P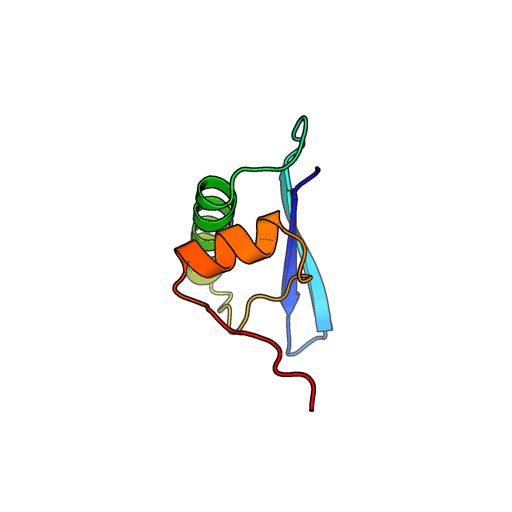rotein AF-A0A9J6FFD7-F1 (afdb_monomer_lite)

Radius of gyration: 13.79 Å; chains: 1; bounding box: 30×31×41 Å

Structure (mmCIF, N/CA/C/O backbone):
data_AF-A0A9J6FFD7-F1
#
_entry.id   AF-A0A9J6FFD7-F1
#
loop_
_atom_site.group_PDB
_atom_site.id
_atom_site.type_symbol
_atom_site.label_atom_id
_atom_site.label_alt_id
_atom_site.label_comp_id
_atom_site.label_asym_id
_atom_site.label_entity_id
_atom_site.label_seq_id
_atom_site.pdbx_PDB_ins_code
_atom_site.Cartn_x
_atom_site.Cartn_y
_atom_site.Cartn_z
_atom_site.occupancy
_atom_site.B_iso_or_equiv
_atom_site.auth_seq_id
_atom_site.auth_comp_id
_atom_site.auth_asym_id
_atom_site.auth_atom_id
_atom_site.pdbx_PDB_model_num
ATOM 1 N N . MET A 1 1 ? -6.467 10.302 9.507 1.00 58.66 1 MET A N 1
ATOM 2 C CA . MET A 1 1 ? -5.266 9.512 9.190 1.00 58.66 1 MET A CA 1
ATOM 3 C C . MET A 1 1 ? -5.088 9.685 7.711 1.00 58.66 1 MET A C 1
ATOM 5 O O . MET A 1 1 ? -5.991 9.336 6.958 1.00 58.66 1 MET A O 1
ATOM 9 N N . ASP A 1 2 ? -3.978 10.275 7.311 1.00 77.56 2 ASP A N 1
ATOM 10 C CA . ASP A 1 2 ? -3.697 10.452 5.897 1.00 77.56 2 ASP A CA 1
ATOM 11 C C . ASP A 1 2 ? -3.091 9.146 5.377 1.00 77.56 2 ASP A C 1
ATOM 13 O O . ASP A 1 2 ? -2.177 8.588 5.987 1.00 77.56 2 ASP A O 1
ATOM 17 N N . LEU A 1 3 ? -3.680 8.590 4.320 1.00 87.19 3 LEU A N 1
ATOM 18 C CA . LEU A 1 3 ? -3.154 7.399 3.661 1.00 87.19 3 LEU A CA 1
ATOM 19 C C . LEU A 1 3 ? -2.153 7.850 2.610 1.00 87.19 3 LEU A C 1
ATOM 21 O O . LEU A 1 3 ? -2.487 8.657 1.744 1.00 87.19 3 LEU A O 1
ATOM 25 N N . PHE A 1 4 ? -0.959 7.280 2.660 1.00 92.38 4 PHE A N 1
ATOM 26 C CA . PHE A 1 4 ? 0.082 7.524 1.681 1.00 92.38 4 PHE A CA 1
ATOM 27 C C . PHE A 1 4 ? 0.635 6.190 1.192 1.00 92.38 4 PHE A C 1
ATOM 29 O O . PHE A 1 4 ? 0.987 5.333 2.001 1.00 92.38 4 PHE A O 1
ATOM 36 N N . LEU A 1 5 ? 0.682 6.007 -0.125 1.00 94.31 5 LEU A N 1
ATOM 37 C CA . LEU A 1 5 ? 1.244 4.818 -0.757 1.00 94.31 5 LEU A CA 1
ATOM 38 C C . LEU A 1 5 ? 2.515 5.217 -1.505 1.00 94.31 5 LEU A C 1
ATOM 40 O O . LEU A 1 5 ? 2.495 6.138 -2.328 1.00 94.31 5 LEU A O 1
ATOM 44 N N . LEU A 1 6 ? 3.607 4.505 -1.227 1.00 95.94 6 LEU A N 1
ATOM 45 C CA . LEU A 1 6 ? 4.854 4.609 -1.976 1.00 95.94 6 LEU A CA 1
ATOM 46 C C . LEU A 1 6 ? 5.090 3.324 -2.756 1.00 95.94 6 LEU A C 1
ATOM 48 O O . LEU A 1 6 ? 4.956 2.229 -2.214 1.00 95.94 6 LEU A O 1
ATOM 52 N N . PHE A 1 7 ? 5.525 3.474 -4.000 1.00 95.62 7 PHE A N 1
ATOM 53 C CA . PHE A 1 7 ? 6.153 2.393 -4.739 1.00 95.62 7 PHE A CA 1
ATOM 54 C C . PHE A 1 7 ? 7.665 2.468 -4.525 1.00 95.62 7 PHE A C 1
ATOM 56 O O . PHE A 1 7 ? 8.271 3.516 -4.761 1.00 95.62 7 PHE A O 1
ATOM 63 N N . VAL A 1 8 ? 8.268 1.372 -4.066 1.00 96.12 8 VAL A N 1
ATOM 64 C CA . VAL A 1 8 ? 9.715 1.255 -3.861 1.00 96.12 8 VAL A CA 1
ATOM 65 C C . VAL A 1 8 ? 10.268 0.253 -4.862 1.00 96.12 8 VAL A C 1
ATOM 67 O O . VAL A 1 8 ? 9.885 -0.914 -4.859 1.00 96.12 8 VAL A O 1
ATOM 70 N N . ARG A 1 9 ? 11.195 0.697 -5.711 1.00 93.94 9 ARG A N 1
ATOM 71 C CA . ARG A 1 9 ? 11.886 -0.176 -6.663 1.00 93.94 9 ARG A CA 1
ATOM 72 C C . ARG A 1 9 ? 13.003 -0.932 -5.960 1.00 93.94 9 ARG A C 1
ATOM 74 O O . ARG A 1 9 ? 13.966 -0.309 -5.523 1.00 93.94 9 ARG A O 1
ATOM 81 N N . LEU A 1 10 ? 12.931 -2.262 -5.932 1.00 90.94 10 LEU A N 1
ATOM 82 C CA . LEU A 1 10 ? 13.947 -3.109 -5.292 1.00 90.94 10 LEU A CA 1
ATOM 83 C C . LEU A 1 10 ? 15.326 -2.992 -5.959 1.00 90.94 10 LEU A C 1
ATOM 85 O O . LEU A 1 10 ? 16.329 -2.849 -5.272 1.00 90.94 10 LEU A O 1
ATOM 89 N N . ALA A 1 11 ? 15.375 -2.971 -7.296 1.00 90.19 11 ALA A N 1
ATOM 90 C CA . ALA A 1 11 ? 16.634 -2.950 -8.049 1.00 90.19 11 ALA A CA 1
ATOM 91 C C . ALA A 1 11 ? 17.457 -1.662 -7.865 1.00 90.19 11 ALA A C 1
ATOM 93 O O . ALA A 1 11 ? 18.669 -1.671 -8.056 1.00 90.19 11 ALA A O 1
ATOM 94 N N . THR A 1 12 ? 16.804 -0.546 -7.534 1.00 89.12 12 THR A N 1
ATOM 95 C CA . THR A 1 12 ? 17.458 0.772 -7.434 1.00 89.12 12 THR A CA 1
ATOM 96 C C . THR A 1 12 ? 17.287 1.433 -6.073 1.00 89.12 12 TH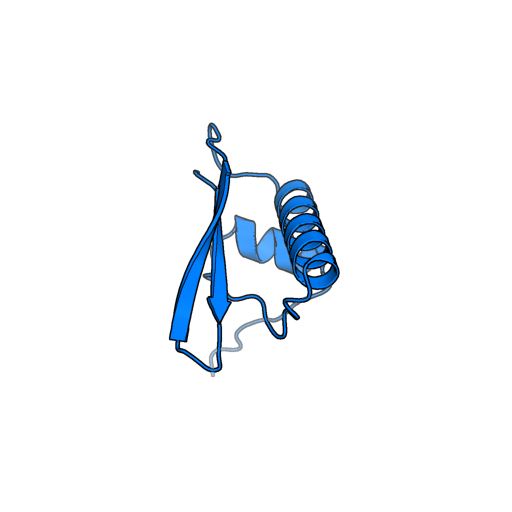R A C 1
ATOM 98 O O . THR A 1 12 ? 17.869 2.488 -5.845 1.00 89.12 12 THR A O 1
ATOM 101 N N . ILE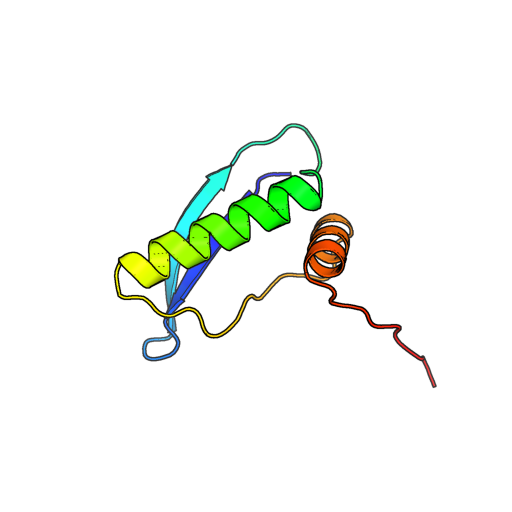 A 1 13 ? 16.492 0.840 -5.176 1.00 88.56 13 ILE A N 1
ATOM 102 C CA . ILE A 1 13 ? 16.150 1.375 -3.848 1.00 88.56 13 ILE A CA 1
ATOM 103 C C . ILE A 1 13 ? 15.646 2.827 -3.957 1.00 88.56 13 ILE A C 1
ATOM 105 O O . ILE A 1 13 ? 15.955 3.702 -3.152 1.00 88.56 13 ILE A O 1
ATOM 109 N N . THR A 1 14 ? 14.862 3.102 -5.002 1.00 91.56 14 THR A N 1
ATOM 110 C CA . THR A 1 14 ? 14.227 4.409 -5.213 1.00 91.56 14 THR A CA 1
ATOM 111 C C . THR A 1 14 ? 12.753 4.323 -4.865 1.00 91.56 14 THR A C 1
ATOM 113 O O . THR A 1 14 ? 12.106 3.318 -5.156 1.00 91.56 14 THR A O 1
ATOM 116 N N . SER A 1 15 ? 12.220 5.375 -4.244 1.00 93.25 15 SER A N 1
ATOM 117 C CA . SER A 1 15 ? 10.802 5.464 -3.907 1.00 93.25 15 SER A CA 1
ATOM 118 C C . SER A 1 15 ? 10.121 6.568 -4.705 1.00 93.25 15 SER A C 1
ATOM 120 O O . SER A 1 15 ? 10.718 7.609 -4.985 1.00 93.25 15 SER A O 1
ATOM 122 N N . GLN A 1 16 ? 8.869 6.331 -5.076 1.00 93.81 16 GLN A N 1
ATOM 123 C CA . GLN A 1 16 ? 8.002 7.332 -5.679 1.00 93.81 16 GLN A CA 1
ATOM 124 C C . GLN A 1 16 ? 6.630 7.289 -4.999 1.00 93.81 16 GLN A C 1
ATOM 126 O O . GLN A 1 16 ? 6.080 6.203 -4.789 1.00 93.81 16 GLN A O 1
ATOM 131 N N . PRO A 1 17 ? 6.060 8.444 -4.634 1.00 95.06 17 PRO A N 1
ATOM 132 C CA . PRO A 1 17 ? 4.697 8.488 -4.139 1.00 95.06 17 PRO A CA 1
ATOM 133 C C . PRO A 1 17 ? 3.725 8.181 -5.278 1.00 95.06 17 PRO A C 1
ATOM 135 O O . PRO A 1 17 ? 3.872 8.709 -6.380 1.00 95.06 17 PRO A O 1
ATOM 138 N N . ILE A 1 18 ? 2.739 7.325 -5.016 1.00 95.75 18 ILE A N 1
ATOM 139 C CA . ILE A 1 18 ? 1.748 6.908 -6.025 1.00 95.75 18 ILE A CA 1
ATOM 140 C C . ILE A 1 18 ? 0.316 7.272 -5.637 1.00 95.75 18 ILE A C 1
ATOM 142 O O . ILE A 1 18 ? -0.547 7.362 -6.505 1.00 95.75 18 ILE A O 1
ATOM 146 N N . ALA A 1 19 ? 0.049 7.504 -4.348 1.00 93.69 19 ALA A N 1
ATOM 147 C CA . ALA A 1 19 ? -1.251 7.972 -3.891 1.00 93.69 19 ALA A CA 1
ATOM 148 C C . ALA A 1 19 ? -1.161 8.681 -2.535 1.00 93.69 19 ALA A C 1
ATOM 150 O O . ALA A 1 19 ? -0.408 8.263 -1.654 1.00 93.69 19 ALA A O 1
ATOM 151 N N . ALA A 1 20 ? -1.985 9.714 -2.361 1.00 92.69 20 ALA A N 1
ATOM 152 C CA . ALA A 1 20 ? -2.180 10.419 -1.102 1.00 92.69 20 ALA A CA 1
ATOM 153 C C . ALA A 1 20 ? -3.674 10.708 -0.911 1.00 92.69 20 ALA A C 1
ATOM 155 O O . ALA A 1 20 ? -4.308 11.300 -1.785 1.00 92.69 20 ALA A O 1
ATOM 156 N N . PHE A 1 21 ? -4.235 10.303 0.226 1.00 89.12 21 PHE A N 1
ATOM 157 C CA . PHE A 1 21 ? -5.633 10.551 0.569 1.00 89.12 21 PHE A CA 1
ATOM 158 C C . PHE A 1 21 ? -5.723 11.195 1.944 1.00 89.12 21 PHE A C 1
ATOM 160 O O . PHE A 1 21 ? -5.340 10.592 2.949 1.00 89.12 21 PHE A O 1
ATOM 167 N N . ALA A 1 22 ? -6.284 12.400 1.987 1.00 88.75 22 ALA A N 1
ATOM 168 C CA . ALA A 1 22 ? -6.632 13.054 3.235 1.00 88.75 22 ALA A CA 1
ATOM 169 C C . ALA A 1 22 ? -7.941 12.463 3.772 1.00 88.75 22 ALA A C 1
ATOM 171 O O . ALA A 1 22 ? -8.934 12.379 3.043 1.00 88.75 22 ALA A O 1
ATOM 172 N N . SER A 1 23 ? -7.965 12.054 5.042 1.00 81.31 23 SER A N 1
ATOM 173 C CA . SER A 1 23 ? -9.195 11.545 5.657 1.00 81.31 23 SER A CA 1
ATOM 174 C C . SER A 1 23 ? -9.366 11.987 7.110 1.00 81.31 23 SER A C 1
ATOM 176 O O . SER A 1 23 ? -8.424 12.024 7.914 1.00 81.31 23 SER A O 1
ATOM 178 N N . LYS A 1 24 ? -10.615 12.307 7.470 1.00 82.19 24 LYS A N 1
ATOM 179 C CA . LYS A 1 24 ? -10.987 12.654 8.843 1.00 82.19 24 LYS A CA 1
ATOM 180 C C . LYS A 1 24 ? -11.158 11.373 9.664 1.00 82.19 24 LYS A C 1
ATOM 182 O O . LYS A 1 24 ? -12.229 10.777 9.684 1.00 82.19 24 LYS A O 1
ATOM 187 N N . GLY A 1 25 ? -10.092 10.977 10.356 1.00 80.69 25 GLY A N 1
ATOM 188 C CA . GLY A 1 25 ? -10.033 9.746 11.158 1.00 80.69 25 GLY A CA 1
ATOM 189 C C . GLY A 1 25 ? -9.366 8.573 10.426 1.00 80.69 25 GLY A C 1
ATOM 190 O O . GLY A 1 25 ? -8.766 8.784 9.377 1.00 80.69 25 GLY A O 1
ATOM 191 N N . PRO A 1 26 ? -9.351 7.360 10.999 1.00 77.44 26 PRO A N 1
ATOM 192 C CA . PRO A 1 26 ? -8.792 6.178 10.343 1.00 77.44 26 PRO A CA 1
ATOM 193 C C . PRO A 1 26 ? -9.677 5.688 9.188 1.00 77.44 26 PRO A C 1
ATOM 195 O O . PRO A 1 26 ? -10.889 5.545 9.351 1.00 77.44 26 PRO A O 1
ATOM 198 N N . THR A 1 27 ? -9.072 5.384 8.039 1.00 84.06 27 THR A N 1
ATOM 199 C CA . THR A 1 27 ? -9.754 4.716 6.919 1.00 84.06 27 THR A CA 1
ATOM 200 C C . THR A 1 27 ? -10.263 3.340 7.355 1.00 84.06 27 THR A C 1
ATOM 202 O O . THR A 1 27 ? -9.601 2.646 8.122 1.00 84.06 27 THR A O 1
ATOM 205 N N . LYS A 1 28 ? -11.436 2.911 6.875 1.00 88.50 28 LYS A N 1
ATOM 206 C CA . LYS A 1 28 ? -11.933 1.547 7.131 1.00 88.50 28 LYS A CA 1
ATOM 207 C C . LYS A 1 28 ? -11.009 0.519 6.468 1.00 88.50 28 LYS A C 1
ATOM 209 O O . LYS A 1 28 ? -10.556 0.747 5.348 1.00 88.50 28 LYS A O 1
ATOM 214 N N . GLY A 1 29 ? -10.772 -0.620 7.125 1.00 89.50 29 GLY A N 1
ATOM 215 C CA . GLY A 1 29 ? -9.881 -1.672 6.610 1.00 89.50 29 GLY A CA 1
ATOM 216 C C . GLY A 1 29 ? -10.262 -2.172 5.213 1.00 89.50 29 GLY A C 1
ATOM 217 O O . GLY A 1 29 ? -9.392 -2.289 4.358 1.00 89.50 29 GLY A O 1
ATOM 218 N N . THR A 1 30 ? -11.561 -2.346 4.947 1.00 94.75 30 THR A N 1
ATOM 219 C CA . THR A 1 30 ? -12.103 -2.709 3.624 1.00 94.75 30 THR A CA 1
ATOM 220 C C . THR A 1 30 ? -11.756 -1.688 2.541 1.00 94.75 30 THR A C 1
ATOM 222 O O . THR A 1 30 ? -11.291 -2.050 1.464 1.00 94.75 30 THR A O 1
ATOM 225 N N . THR A 1 31 ? -11.933 -0.396 2.826 1.00 93.88 31 THR A N 1
ATOM 226 C CA . THR A 1 31 ? -11.576 0.684 1.898 1.00 93.88 31 THR A CA 1
ATOM 227 C C . THR A 1 31 ? -10.071 0.726 1.653 1.00 93.88 31 THR A C 1
ATOM 229 O O . THR A 1 31 ? -9.646 0.870 0.511 1.00 93.88 31 THR A O 1
ATOM 232 N N . LEU A 1 32 ? -9.255 0.563 2.699 1.00 94.00 32 LEU A N 1
ATOM 233 C CA . LEU A 1 32 ? -7.802 0.500 2.550 1.00 94.00 32 LEU A CA 1
ATOM 234 C C . LEU A 1 32 ? -7.380 -0.689 1.667 1.00 94.00 32 LEU A C 1
ATOM 236 O O . LEU A 1 32 ? -6.586 -0.498 0.751 1.00 94.00 32 LEU A O 1
ATOM 240 N N . ALA A 1 33 ? -7.958 -1.874 1.879 1.00 96.12 33 ALA A N 1
ATOM 241 C CA . ALA A 1 33 ? -7.688 -3.061 1.067 1.00 96.12 33 ALA A CA 1
ATOM 242 C C . ALA A 1 33 ? -8.007 -2.835 -0.422 1.00 96.12 33 ALA A C 1
ATOM 244 O O . ALA A 1 33 ? -7.191 -3.147 -1.289 1.00 96.12 33 ALA A O 1
ATOM 245 N N . GLN A 1 34 ? -9.155 -2.219 -0.724 1.00 96.50 34 GLN A N 1
ATOM 246 C CA . GLN A 1 34 ? -9.544 -1.866 -2.094 1.00 96.50 34 GLN A CA 1
ATOM 247 C C . GLN A 1 34 ? -8.591 -0.851 -2.737 1.00 96.50 34 GLN A C 1
ATOM 249 O O . GLN A 1 34 ? -8.239 -0.995 -3.907 1.00 96.50 34 GLN A O 1
ATOM 254 N N . LEU A 1 35 ? 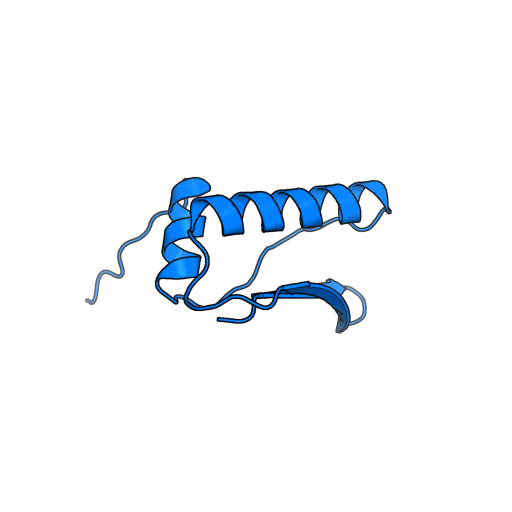-8.166 0.171 -1.987 1.00 95.81 35 LEU A N 1
ATOM 255 C CA . LEU A 1 35 ? -7.223 1.180 -2.478 1.00 95.81 35 LEU A CA 1
ATOM 256 C C . LEU A 1 35 ? -5.851 0.571 -2.778 1.00 95.81 35 LEU A C 1
ATOM 258 O O . LEU A 1 35 ? -5.269 0.879 -3.815 1.00 95.81 35 LEU A O 1
ATOM 262 N N . VAL A 1 36 ? -5.363 -0.315 -1.907 1.00 96.25 36 VAL A N 1
ATOM 263 C CA . VAL A 1 36 ? -4.098 -1.032 -2.105 1.00 96.25 36 VAL A CA 1
ATOM 264 C C . VAL A 1 36 ? -4.167 -1.942 -3.330 1.00 96.25 36 VAL A C 1
ATOM 266 O O . VAL A 1 36 ? -3.297 -1.842 -4.190 1.00 96.25 36 VAL A O 1
ATOM 269 N N . LEU A 1 37 ? -5.218 -2.758 -3.473 1.00 97.38 37 LEU A N 1
ATOM 270 C CA . LEU A 1 37 ? -5.400 -3.606 -4.660 1.00 97.38 37 LEU A CA 1
ATOM 271 C C . LEU A 1 37 ? -5.456 -2.784 -5.948 1.00 97.38 37 LEU A C 1
ATOM 273 O O . LEU A 1 37 ? -4.813 -3.129 -6.934 1.00 97.38 37 LEU A O 1
ATOM 277 N N . LYS A 1 38 ? -6.180 -1.660 -5.934 1.00 97.44 38 LYS A N 1
ATOM 278 C CA . LYS A 1 38 ? -6.258 -0.776 -7.098 1.00 97.44 38 LYS A CA 1
ATOM 279 C C . LYS A 1 38 ? -4.906 -0.152 -7.444 1.00 97.44 38 LYS A C 1
ATOM 281 O O . LYS A 1 38 ? -4.591 -0.029 -8.622 1.00 97.44 38 LYS A O 1
ATOM 286 N N . ALA A 1 39 ? -4.110 0.226 -6.444 1.00 97.12 39 ALA A N 1
ATOM 287 C CA . ALA A 1 39 ? -2.759 0.729 -6.670 1.00 97.12 39 ALA A CA 1
ATOM 288 C C . ALA A 1 39 ? -1.846 -0.346 -7.280 1.00 97.12 39 ALA A C 1
ATOM 290 O O . ALA A 1 39 ? -1.108 -0.039 -8.211 1.00 97.12 39 ALA A O 1
ATOM 291 N N . ILE A 1 40 ? -1.933 -1.594 -6.803 1.00 97.62 40 ILE A N 1
ATOM 292 C CA . ILE A 1 40 ? -1.178 -2.730 -7.353 1.00 97.62 40 ILE A CA 1
ATOM 293 C C . ILE A 1 40 ? -1.557 -2.965 -8.817 1.00 97.62 40 ILE A C 1
ATOM 295 O O . ILE A 1 40 ? -0.671 -2.965 -9.663 1.00 97.62 40 ILE A O 1
ATOM 299 N N . PHE A 1 41 ? -2.851 -3.058 -9.142 1.00 98.06 41 PHE A N 1
ATOM 300 C CA . PHE A 1 41 ? -3.285 -3.255 -10.531 1.00 98.06 41 PHE A CA 1
ATOM 301 C C . PHE A 1 41 ? -2.793 -2.147 -11.467 1.00 98.06 41 PHE A C 1
ATOM 303 O O . PHE A 1 41 ? -2.274 -2.441 -12.537 1.00 98.06 41 PHE A O 1
ATOM 310 N N . LEU A 1 42 ? -2.892 -0.880 -11.051 1.00 98.00 42 LEU A N 1
ATOM 311 C CA . LEU A 1 42 ? -2.406 0.244 -11.859 1.00 98.00 42 LEU A CA 1
ATOM 312 C C . LEU A 1 42 ? -0.881 0.218 -12.058 1.00 98.00 42 LEU A C 1
ATOM 314 O O . LEU A 1 42 ? -0.399 0.623 -13.114 1.00 98.00 42 LEU A O 1
ATOM 318 N N . LEU A 1 43 ? -0.117 -0.233 -11.058 1.00 97.31 43 LEU A N 1
ATOM 319 C CA . LEU A 1 43 ? 1.332 -0.407 -11.186 1.00 97.31 43 LEU A CA 1
ATOM 320 C C . LEU A 1 43 ? 1.675 -1.538 -12.159 1.00 97.31 43 LEU A C 1
ATOM 322 O O . LEU A 1 43 ? 2.509 -1.343 -13.044 1.00 97.31 43 LEU A O 1
ATOM 326 N N . GLU A 1 44 ? 1.008 -2.684 -12.034 1.00 97.56 44 GLU A N 1
ATOM 327 C CA . GLU A 1 44 ? 1.255 -3.840 -12.897 1.00 97.56 44 GLU A CA 1
ATOM 328 C C . GLU A 1 44 ? 0.869 -3.561 -14.353 1.00 97.56 44 GLU A C 1
ATOM 330 O O . GLU A 1 44 ? 1.639 -3.883 -15.259 1.00 97.56 44 GLU A O 1
ATOM 335 N N . GLU A 1 45 ? -0.252 -2.873 -14.594 1.00 97.88 45 GLU A N 1
ATOM 336 C CA . GLU A 1 45 ? -0.634 -2.392 -15.931 1.00 97.88 45 GLU A CA 1
ATOM 337 C C . GLU A 1 45 ? 0.410 -1.433 -16.528 1.00 97.88 45 GLU A C 1
ATOM 339 O O . GLU A 1 45 ? 0.635 -1.431 -17.738 1.00 97.88 45 GLU A O 1
ATOM 344 N N . ALA A 1 46 ? 1.092 -0.649 -15.688 1.00 96.19 46 ALA A N 1
ATOM 345 C CA . ALA A 1 46 ? 2.182 0.235 -16.097 1.00 96.19 46 ALA A CA 1
ATOM 346 C C . ALA A 1 46 ? 3.539 -0.486 -16.267 1.00 96.19 46 ALA A C 1
ATOM 348 O O . ALA A 1 46 ? 4.549 0.167 -16.541 1.00 96.19 46 ALA A O 1
ATOM 349 N N . GLY A 1 47 ? 3.585 -1.814 -16.107 1.00 95.88 47 GLY A N 1
ATOM 350 C CA . GLY A 1 47 ? 4.801 -2.627 -16.218 1.00 95.88 47 GLY A CA 1
ATOM 351 C C . GLY A 1 47 ? 5.680 -2.633 -14.962 1.00 95.88 47 GLY A C 1
ATOM 352 O O . GLY A 1 47 ? 6.825 -3.087 -15.016 1.00 95.88 47 GLY A O 1
ATOM 353 N N . ALA A 1 48 ? 5.172 -2.129 -13.835 1.00 95.12 48 ALA A N 1
ATOM 354 C CA . ALA A 1 48 ? 5.831 -2.175 -12.537 1.00 95.12 48 ALA A CA 1
ATOM 355 C C . ALA A 1 48 ? 5.219 -3.291 -11.676 1.00 95.12 48 ALA A C 1
ATOM 357 O O . ALA A 1 48 ? 4.170 -3.118 -11.065 1.00 95.12 48 ALA A O 1
ATOM 358 N N . PHE A 1 49 ? 5.892 -4.439 -11.613 1.00 95.44 49 PHE A N 1
ATOM 359 C CA . PHE A 1 49 ? 5.431 -5.588 -10.832 1.00 95.44 49 PHE A CA 1
ATOM 360 C C . PHE A 1 49 ? 5.648 -5.376 -9.329 1.00 95.44 49 PHE A C 1
ATOM 362 O O . PHE A 1 49 ? 6.702 -4.886 -8.912 1.00 95.44 49 PHE A O 1
ATOM 369 N N . VAL A 1 50 ? 4.643 -5.721 -8.519 1.00 96.44 50 VAL A N 1
ATOM 370 C CA . VAL A 1 50 ? 4.668 -5.52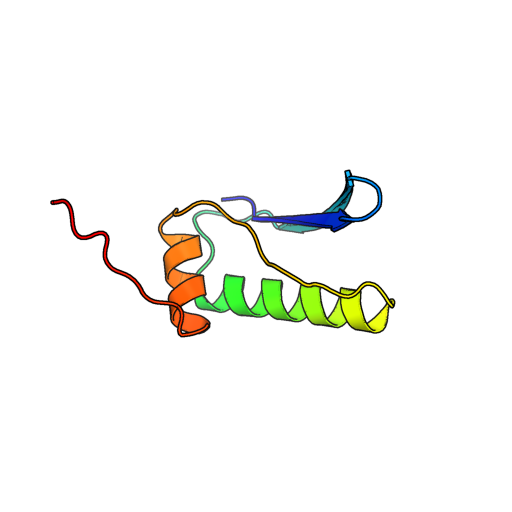5 -7.064 1.00 96.44 50 VAL A CA 1
ATOM 371 C C . VAL A 1 50 ? 4.873 -6.864 -6.362 1.00 96.44 50 VAL A C 1
ATOM 373 O O . VAL A 1 50 ? 3.943 -7.649 -6.224 1.00 96.44 50 VAL A O 1
ATOM 376 N N . ASP A 1 51 ? 6.083 -7.101 -5.856 1.00 96.19 51 ASP A N 1
ATOM 377 C CA . ASP A 1 51 ? 6.411 -8.352 -5.156 1.00 96.19 51 ASP A CA 1
ATOM 378 C C . ASP A 1 51 ? 5.880 -8.403 -3.714 1.00 96.19 51 ASP A C 1
ATOM 380 O O . ASP A 1 51 ? 5.595 -9.475 -3.179 1.00 96.19 51 ASP A O 1
ATOM 384 N N . ALA A 1 52 ? 5.788 -7.249 -3.044 1.00 95.31 52 ALA A N 1
ATOM 385 C CA . ALA A 1 52 ? 5.443 -7.178 -1.629 1.00 95.31 52 ALA A CA 1
ATOM 386 C C . ALA A 1 52 ? 4.771 -5.854 -1.241 1.00 95.31 52 ALA A C 1
ATOM 388 O O . ALA A 1 52 ? 5.069 -4.790 -1.785 1.00 95.31 52 ALA A O 1
ATOM 389 N N . LEU A 1 53 ? 3.917 -5.926 -0.217 1.00 95.62 53 LEU A N 1
ATOM 390 C CA . LEU A 1 53 ? 3.345 -4.780 0.487 1.00 95.62 53 LEU A CA 1
ATOM 391 C C . LEU A 1 53 ? 3.950 -4.696 1.891 1.00 95.62 53 LEU A C 1
ATOM 393 O O . LEU A 1 53 ? 3.906 -5.668 2.643 1.00 95.62 53 LEU A O 1
ATOM 397 N N . VAL A 1 54 ? 4.462 -3.522 2.266 1.00 94.81 54 VAL A N 1
ATOM 398 C CA . VAL A 1 54 ? 5.040 -3.272 3.595 1.00 94.81 54 VAL A CA 1
ATOM 399 C C . VAL A 1 54 ? 4.257 -2.169 4.296 1.00 94.81 54 VAL A C 1
ATOM 401 O O . VAL A 1 54 ? 4.055 -1.091 3.742 1.00 94.81 54 VAL A O 1
ATOM 404 N N . CYS A 1 55 ? 3.826 -2.425 5.529 1.00 93.81 55 CYS A N 1
ATOM 405 C CA . CYS A 1 55 ? 3.168 -1.443 6.385 1.00 93.81 55 CYS A CA 1
ATOM 406 C C . CYS A 1 55 ? 3.428 -1.757 7.865 1.00 93.81 55 CYS A C 1
ATOM 408 O O . CYS A 1 55 ? 3.827 -2.870 8.211 1.00 93.81 55 CYS A O 1
ATOM 410 N N . ASP A 1 56 ? 3.191 -0.785 8.748 1.00 92.38 56 ASP A N 1
ATOM 411 C CA . ASP A 1 56 ? 3.248 -1.037 10.187 1.00 92.38 56 ASP A CA 1
ATOM 412 C C . ASP A 1 56 ? 2.100 -1.955 10.651 1.00 92.38 56 ASP A C 1
ATOM 414 O O . ASP A 1 56 ? 1.154 -2.262 9.918 1.00 92.38 56 ASP A O 1
ATOM 418 N N . GLY A 1 57 ? 2.169 -2.379 11.910 1.00 90.19 57 GLY A N 1
ATOM 419 C CA . GLY A 1 57 ? 1.133 -3.184 12.539 1.00 90.19 57 GLY A CA 1
ATOM 420 C C . GLY A 1 57 ? -0.033 -2.385 13.118 1.00 90.19 57 GLY A C 1
ATOM 421 O O . GLY A 1 57 ? -0.668 -2.911 14.027 1.00 90.19 57 GLY A O 1
ATOM 422 N N . ALA A 1 58 ? -0.319 -1.145 12.702 1.00 89.88 58 ALA A N 1
ATOM 423 C CA . ALA A 1 58 ? -1.419 -0.351 13.259 1.00 89.88 58 ALA A CA 1
ATOM 424 C C . ALA A 1 58 ? -2.792 -1.009 13.026 1.00 89.88 58 ALA A C 1
ATOM 426 O O . ALA A 1 58 ? -2.985 -1.803 12.106 1.00 89.88 58 ALA A O 1
ATOM 427 N N . THR A 1 59 ? -3.786 -0.666 13.854 1.00 90.31 59 THR A N 1
ATOM 428 C CA . THR A 1 59 ? -5.119 -1.302 13.837 1.00 90.31 59 THR A CA 1
ATOM 429 C C . THR A 1 59 ? -5.769 -1.311 12.451 1.00 90.31 59 THR A C 1
ATOM 431 O O . THR A 1 59 ? -6.333 -2.329 12.055 1.00 90.31 59 THR A O 1
ATOM 434 N N . THR A 1 60 ? -5.654 -0.218 11.693 1.00 90.50 60 THR A N 1
ATOM 435 C CA . THR A 1 60 ? -6.197 -0.124 10.331 1.00 90.50 60 THR A CA 1
ATOM 436 C C . THR A 1 60 ? -5.516 -1.095 9.364 1.00 90.50 60 THR A C 1
ATOM 438 O O . THR A 1 60 ? -6.205 -1.797 8.626 1.00 90.50 60 THR A O 1
ATOM 441 N N . ASN A 1 61 ? -4.185 -1.199 9.419 1.00 92.38 61 ASN A N 1
ATOM 442 C CA . ASN A 1 61 ? -3.403 -2.108 8.580 1.00 92.38 61 ASN A CA 1
ATOM 443 C C . ASN A 1 61 ? -3.698 -3.5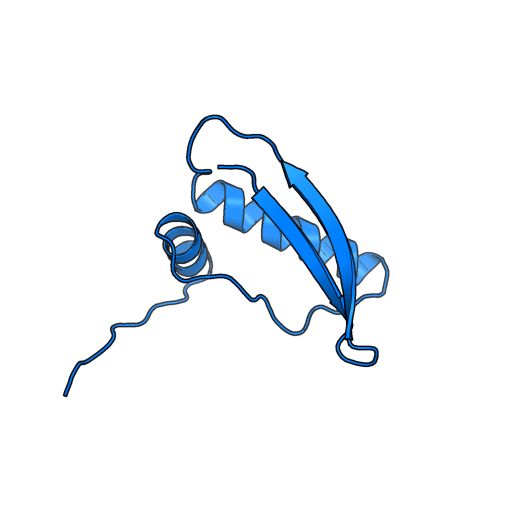69 8.924 1.00 92.38 61 ASN A C 1
ATOM 445 O O . ASN A 1 61 ? -3.951 -4.370 8.030 1.00 92.38 61 ASN A O 1
ATOM 449 N N . ARG A 1 62 ? -3.819 -3.903 10.215 1.00 92.88 62 ARG A N 1
ATOM 450 C CA . ARG A 1 62 ? -4.272 -5.239 10.640 1.00 92.88 62 ARG A CA 1
ATOM 451 C C . ARG A 1 62 ? -5.696 -5.555 10.184 1.00 92.88 62 ARG A C 1
ATOM 453 O O . ARG A 1 62 ? -6.003 -6.711 9.913 1.00 92.88 62 ARG A O 1
ATOM 460 N N . SER A 1 63 ? -6.578 -4.556 10.108 1.00 93.50 63 SER A N 1
ATOM 461 C CA . SER A 1 63 ? -7.918 -4.752 9.546 1.00 93.50 63 SER A CA 1
ATOM 462 C C . SER A 1 63 ? -7.844 -5.057 8.053 1.00 93.50 63 SER A C 1
ATOM 464 O O . SER A 1 63 ? -8.520 -5.977 7.619 1.00 93.50 63 SER A O 1
ATOM 466 N N . MET A 1 64 ? -7.008 -4.344 7.291 1.00 95.06 64 MET A N 1
ATOM 467 C CA . MET A 1 64 ? -6.742 -4.650 5.879 1.00 95.06 64 MET A CA 1
ATOM 468 C C . MET A 1 64 ? -6.150 -6.057 5.706 1.00 95.06 64 MET A C 1
ATOM 470 O O . MET A 1 64 ? -6.580 -6.788 4.824 1.00 95.06 64 MET A O 1
ATOM 474 N N . TRP A 1 65 ? -5.209 -6.474 6.559 1.00 95.12 65 TRP A N 1
ATOM 475 C CA . TRP A 1 65 ? -4.638 -7.827 6.523 1.00 95.12 65 TRP A CA 1
ATOM 476 C C . TRP A 1 65 ? -5.715 -8.907 6.613 1.00 95.12 65 TRP A C 1
ATOM 478 O O . TRP A 1 65 ? -5.681 -9.863 5.846 1.00 95.12 65 TRP A O 1
ATOM 488 N N . ARG A 1 66 ? -6.710 -8.721 7.489 1.00 94.75 66 ARG A N 1
ATOM 489 C CA . ARG A 1 66 ? -7.847 -9.645 7.605 1.00 94.75 66 ARG A CA 1
ATOM 490 C C . ARG A 1 66 ? -8.676 -9.717 6.325 1.00 94.75 66 ARG A C 1
ATOM 492 O O . ARG A 1 66 ? -9.085 -10.813 5.963 1.00 94.75 66 ARG A O 1
ATOM 499 N N . GLU A 1 67 ? -8.877 -8.596 5.630 1.00 96.62 67 GLU A N 1
ATOM 500 C CA . GLU A 1 67 ? -9.543 -8.585 4.313 1.00 96.62 67 GLU A CA 1
ATOM 501 C C . GLU A 1 67 ? -8.751 -9.384 3.267 1.00 96.62 67 GLU A C 1
ATOM 503 O O . GLU A 1 67 ? -9.337 -10.004 2.386 1.00 96.62 67 GLU A O 1
ATOM 508 N N . PHE A 1 68 ? -7.421 -9.423 3.388 1.00 95.56 68 PHE A N 1
ATOM 509 C CA . PHE A 1 68 ? -6.538 -10.250 2.557 1.00 95.56 68 PHE A CA 1
ATOM 510 C C . PHE A 1 68 ? -6.353 -11.686 3.077 1.00 95.56 68 PHE A C 1
ATOM 512 O O . PHE A 1 68 ? -5.539 -12.430 2.537 1.00 95.56 68 PHE A O 1
ATOM 519 N N . GLY A 1 69 ? -7.067 -12.095 4.131 1.00 95.38 69 GLY A N 1
ATOM 520 C CA . GLY A 1 69 ? -6.920 -13.424 4.736 1.00 95.38 69 GLY A CA 1
ATOM 521 C C . GLY A 1 69 ? -5.616 -13.632 5.524 1.00 95.38 69 GLY A C 1
ATOM 522 O O . GLY A 1 69 ? -5.318 -14.751 5.938 1.00 95.38 69 GLY A O 1
ATOM 523 N N . ILE A 1 70 ? -4.843 -12.572 5.770 1.00 93.88 70 ILE A N 1
ATOM 524 C CA . ILE A 1 70 ? -3.605 -12.611 6.553 1.00 93.88 70 ILE A CA 1
ATOM 525 C C . ILE A 1 70 ? -3.960 -12.583 8.045 1.00 93.88 70 ILE A C 1
ATOM 527 O O . ILE A 1 70 ? -4.641 -11.677 8.537 1.00 93.88 70 ILE A O 1
ATOM 531 N N . SER A 1 71 ? -3.471 -13.574 8.789 1.00 87.50 71 SER A N 1
ATOM 532 C CA . SER A 1 71 ? -3.682 -13.698 10.231 1.00 87.50 71 SER A CA 1
ATOM 533 C C . SER A 1 71 ? -2.430 -14.224 10.935 1.00 87.50 71 SER A C 1
ATOM 535 O O . SER A 1 71 ? -1.569 -14.848 10.323 1.00 87.50 71 SER A O 1
ATOM 537 N N . GLY A 1 72 ? -2.309 -13.930 12.228 1.00 82.75 72 GLY A N 1
ATOM 538 C CA . GLY A 1 72 ? -1.175 -14.343 13.046 1.00 82.75 72 GLY A CA 1
ATOM 539 C C . GLY A 1 72 ? -1.322 -13.843 14.479 1.00 82.75 72 GLY A C 1
ATOM 540 O O . GLY A 1 72 ? -1.834 -12.748 14.715 1.00 82.75 72 GLY A O 1
ATOM 541 N N . SER A 1 73 ? -0.890 -14.656 15.437 1.00 76.81 73 SER A N 1
ATOM 542 C CA . SER A 1 73 ? -0.814 -14.301 16.854 1.00 76.81 73 SER A CA 1
ATOM 543 C C . SER A 1 73 ? 0.637 -14.378 17.297 1.00 76.81 73 SER A C 1
ATOM 545 O O . SER A 1 73 ? 1.287 -15.404 17.086 1.00 76.81 73 SER A O 1
ATOM 547 N N . LEU A 1 74 ? 1.138 -13.324 17.934 1.00 74.31 74 LEU A N 1
ATOM 548 C CA . LEU A 1 74 ? 2.450 -13.377 18.560 1.00 74.31 74 LEU A CA 1
ATOM 549 C C . LEU A 1 74 ? 2.338 -14.260 19.811 1.00 74.31 74 LEU A C 1
ATOM 551 O O . LEU A 1 74 ? 1.753 -13.841 20.808 1.00 74.31 74 LEU A O 1
ATOM 555 N N . HIS A 1 75 ? 2.845 -15.490 19.747 1.00 63.81 75 HIS A N 1
ATOM 556 C CA . HIS A 1 75 ? 3.048 -16.293 20.950 1.00 63.81 75 HIS A CA 1
ATOM 557 C C . HIS A 1 75 ? 4.329 -15.796 21.618 1.00 63.81 75 HIS A C 1
ATOM 559 O O . HIS A 1 75 ? 5.424 -16.007 21.101 1.00 63.81 75 HIS A O 1
ATOM 565 N N . ALA A 1 76 ? 4.181 -15.082 22.732 1.00 62.28 76 ALA A N 1
ATOM 566 C CA . ALA A 1 76 ? 5.300 -14.795 23.615 1.00 62.28 76 ALA A CA 1
ATOM 567 C C . ALA A 1 76 ? 5.650 -16.091 24.360 1.00 62.28 76 ALA A C 1
ATOM 569 O O . ALA A 1 76 ? 4.792 -16.640 25.054 1.00 62.28 76 ALA A O 1
ATOM 570 N N . HIS A 1 77 ? 6.867 -16.595 24.146 1.00 50.25 77 HIS A N 1
ATOM 571 C CA . HIS A 1 77 ? 7.473 -17.621 24.994 1.00 50.25 77 HIS A CA 1
ATOM 572 C C . HIS A 1 77 ? 7.988 -16.997 26.289 1.00 50.25 77 HIS A C 1
ATOM 574 O O . HIS A 1 77 ? 8.515 -15.862 26.216 1.00 50.25 77 HIS A O 1
#

Sequence (77 aa):
MDLFLLFVRLATITSQPIAAFASKGPTKGTTLAQLVLKAIFLLEEAGAFVDALVCDGATTNRSMWREFGISGSLHAH

Foldseek 3Di:
DKDWDWDADPVVRDIDTDDIGDDDDADALVVVLVVVVVSQVVCVVVVRHDPDDDDDPDPSPVSVCVVVVHDDDDDDD

Organism: Haemaphysalis longicornis (NCBI:txid44386)

Secondary structure (DSSP, 8-state):
--EEEEEEETTTTEEEEEEEE--SSPPPHHHHHHHHHHHHHHHHHTT-----------HHHHHHHHHTT--------

pLDDT: mean 90.45, std 9.24, range [50.25, 98.06]

InterPro domains:
  IPR048365 Transposable element P transposase-like, RNase H domain, N-terminal [PF21787] (6-69)